Protein AF-A0A4U7DC23-F1 (afdb_monomer)

Sequence (119 aa):
KPRDAYLPREVEGDLHRYVRSEDVGRHEPIVDLSESGVRAVVKRTAERAAEATGDEDFRHVSSHDLRRRFAQRLLVDRQMDPRVVMTVGGWDSFQAIEPYLNSPTPDIVNTAFDEAGFR

Nearest PDB structures (foldseek):
  6emy-assembly1_A  TM=7.579E-01  e=2.125E-02  Enterococcus faecalis
  6en0-assembly1_B  TM=7.099E-01  e=1.989E-01  Enterococcus faecalis
  6en0-assembly1_A  TM=6.324E-01  e=3.268E-01  Enterococcus faecalis

Solvent-accessible surface area (backbone atoms only — not comparable to full-atom values): 7187 Å² total; per-residue (Å²): 130,92,75,74,60,85,73,55,68,68,58,50,52,51,50,55,51,47,39,64,74,69,66,57,51,99,89,50,68,93,70,87,58,54,75,69,50,51,53,51,51,45,43,53,52,20,44,51,48,16,69,75,70,71,42,69,70,35,61,72,49,46,74,65,51,54,53,46,50,52,48,25,43,42,50,63,78,59,61,42,62,62,68,60,52,25,58,43,71,68,43,96,47,70,78,73,49,46,91,50,56,76,84,74,52,72,68,56,51,52,51,54,37,53,76,72,67,60,126

Foldseek 3Di:
DDADADDPPVNVVVLVVQCVVVVADPPHDSDPDDPVRVFVVQQVVLVVVCVVVVPPVSNVDGPVVVLLVLLLCVCPVVVHDVVVVCRNSVPPDPVSSVVSDDDDDPVRVVVVCVVVVND

Secondary structure (DSSP, 8-state):
--------HHHHHHHHHHHHHTT--TTS-SS---HHHHHHHHHHHHHHHHHHH--GGGGG--HHHHHHHHHHIIIIIS---HHHHHHHHT--SHHHHGGGSPPPPHHHHHHHHHHTT--

Structure (mmCIF, N/CA/C/O backbone):
data_AF-A0A4U7DC23-F1
#
_entry.id   AF-A0A4U7DC23-F1
#
loop_
_atom_site.group_PDB
_atom_site.id
_atom_site.type_symbol
_atom_site.label_atom_id
_atom_site.label_alt_id
_atom_site.label_comp_id
_atom_site.label_asym_id
_atom_site.label_entity_id
_atom_site.label_seq_id
_atom_site.pdbx_PDB_ins_code
_atom_site.Cartn_x
_atom_site.Cartn_y
_atom_site.Cartn_z
_atom_site.occupancy
_atom_site.B_iso_or_equiv
_atom_site.auth_seq_id
_atom_site.auth_comp_id
_atom_site.auth_asym_id
_atom_site.auth_atom_id
_atom_site.pdbx_PDB_model_num
ATOM 1 N N . LYS A 1 1 ? -14.758 7.871 -7.775 1.00 57.59 1 LYS A N 1
ATOM 2 C CA . LYS A 1 1 ? -15.331 6.683 -8.457 1.00 57.59 1 LYS A CA 1
ATOM 3 C C . LYS A 1 1 ? -14.901 5.454 -7.657 1.00 57.59 1 LYS A C 1
ATOM 5 O O . LYS A 1 1 ? -13.732 5.441 -7.280 1.00 57.59 1 LYS A O 1
ATOM 10 N N . PRO A 1 2 ? -15.789 4.505 -7.317 1.00 71.50 2 PRO A N 1
ATOM 11 C CA . PRO A 1 2 ? -15.361 3.249 -6.699 1.00 71.50 2 PRO A CA 1
ATOM 12 C C . PRO A 1 2 ? -14.415 2.501 -7.651 1.00 71.50 2 PRO A C 1
ATOM 14 O O . PRO A 1 2 ? -14.531 2.650 -8.870 1.00 71.50 2 PRO A O 1
ATOM 17 N N . ARG A 1 3 ? -13.449 1.773 -7.087 1.00 80.00 3 ARG A N 1
ATOM 18 C CA . ARG A 1 3 ? -12.444 0.992 -7.818 1.00 80.00 3 ARG A CA 1
ATOM 19 C C . ARG A 1 3 ? -12.381 -0.411 -7.237 1.00 80.00 3 ARG A C 1
ATOM 21 O O . ARG A 1 3 ? -12.474 -0.558 -6.018 1.00 80.00 3 ARG A O 1
ATOM 28 N N . ASP A 1 4 ? -12.160 -1.390 -8.100 1.00 85.25 4 ASP A N 1
ATOM 29 C CA . ASP A 1 4 ? -11.970 -2.772 -7.685 1.00 85.25 4 ASP A CA 1
ATOM 30 C C . ASP A 1 4 ? -10.488 -2.997 -7.387 1.00 85.25 4 ASP A C 1
ATOM 32 O O . ASP A 1 4 ? -9.625 -2.875 -8.259 1.00 85.25 4 ASP A O 1
ATOM 36 N N .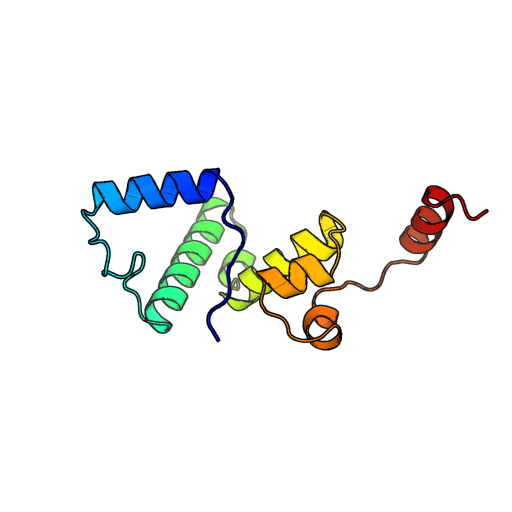 ALA A 1 5 ? -10.185 -3.278 -6.123 1.00 84.94 5 ALA A N 1
ATOM 37 C CA . ALA A 1 5 ? -8.847 -3.662 -5.707 1.00 84.94 5 ALA A CA 1
ATOM 38 C C . ALA A 1 5 ? -8.682 -5.180 -5.828 1.00 84.94 5 ALA A C 1
ATOM 40 O O . ALA A 1 5 ? -9.612 -5.942 -5.565 1.00 84.94 5 ALA A O 1
ATOM 41 N N . TYR A 1 6 ? -7.478 -5.629 -6.178 1.00 87.38 6 TYR A N 1
ATOM 42 C CA . TYR A 1 6 ? -7.140 -7.043 -6.083 1.00 87.38 6 TYR A CA 1
ATOM 43 C C . TYR A 1 6 ? -7.113 -7.467 -4.611 1.00 87.38 6 TYR A C 1
ATOM 45 O O . TYR A 1 6 ? -6.389 -6.871 -3.810 1.00 87.38 6 TYR A O 1
ATOM 53 N N . LEU A 1 7 ? -7.871 -8.509 -4.273 1.00 90.12 7 LEU A N 1
ATOM 54 C CA . LEU A 1 7 ? -7.909 -9.096 -2.940 1.00 90.12 7 LEU A CA 1
ATOM 55 C C . LEU A 1 7 ? -7.149 -10.431 -2.956 1.00 90.12 7 LEU A C 1
ATOM 57 O O . LEU A 1 7 ? -7.620 -11.393 -3.563 1.00 90.12 7 LEU A O 1
ATOM 61 N N . PRO A 1 8 ? -5.961 -10.520 -2.330 1.00 91.62 8 PRO A N 1
ATOM 62 C CA . PRO A 1 8 ? -5.261 -11.792 -2.199 1.00 91.62 8 PRO A CA 1
ATOM 63 C C . PRO A 1 8 ? -6.111 -12.808 -1.430 1.00 91.62 8 PRO A C 1
ATOM 65 O O . PRO A 1 8 ? -6.748 -12.448 -0.442 1.00 91.62 8 PRO A O 1
ATOM 68 N N . ARG A 1 9 ? -6.060 -14.087 -1.829 1.00 94.50 9 ARG A N 1
ATOM 69 C CA . ARG A 1 9 ? -6.870 -15.159 -1.216 1.00 94.50 9 ARG A CA 1
ATOM 70 C C . ARG A 1 9 ? -6.713 -15.275 0.301 1.00 94.50 9 ARG A C 1
ATOM 72 O O . ARG A 1 9 ? -7.670 -15.601 0.990 1.00 94.50 9 ARG A O 1
ATOM 79 N N . GLU A 1 10 ? -5.515 -15.024 0.821 1.00 94.75 10 GLU A N 1
ATOM 80 C CA . GLU A 1 10 ? -5.269 -15.048 2.269 1.00 94.75 10 GLU A CA 1
ATOM 81 C C . GLU A 1 10 ? -6.053 -13.937 2.980 1.00 94.75 10 GLU A C 1
ATOM 83 O O . GLU A 1 10 ? -6.770 -14.206 3.938 1.00 94.75 10 GLU A O 1
ATOM 88 N N . VAL A 1 11 ? -6.017 -12.715 2.436 1.00 93.81 11 VAL A N 1
ATOM 89 C CA . VAL A 1 11 ? -6.765 -11.569 2.974 1.00 93.81 11 VAL A CA 1
ATOM 90 C C . VAL A 1 11 ? -8.272 -11.783 2.829 1.00 93.81 11 VAL A C 1
ATOM 92 O O . VAL A 1 11 ? -9.022 -11.475 3.747 1.00 93.81 11 VAL A O 1
ATOM 95 N N . GLU A 1 12 ? -8.731 -12.343 1.708 1.00 95.19 12 GLU A N 1
ATOM 96 C CA . GLU A 1 12 ? -10.133 -12.744 1.528 1.00 95.19 12 GLU A CA 1
ATOM 97 C C . GLU A 1 12 ? -10.582 -13.724 2.622 1.00 95.19 12 GLU A C 1
ATOM 99 O O . GLU A 1 12 ? -11.635 -13.540 3.237 1.00 95.19 12 GLU A O 1
ATOM 104 N N . GLY A 1 13 ? -9.758 -14.735 2.910 1.00 96.31 13 GLY A N 1
ATOM 105 C CA . GLY A 1 13 ? -10.006 -15.696 3.980 1.00 96.31 13 GLY A CA 1
ATOM 106 C C . GLY A 1 13 ? -10.095 -15.042 5.360 1.00 96.31 13 GLY A C 1
ATOM 107 O O . GLY A 1 13 ? -11.009 -15.357 6.129 1.00 96.31 13 GLY A O 1
ATOM 108 N N . ASP A 1 14 ? -9.192 -14.110 5.660 1.00 95.81 14 ASP A N 1
ATOM 109 C CA . ASP A 1 14 ? -9.183 -13.372 6.925 1.00 95.81 14 ASP A CA 1
ATOM 110 C C . ASP A 1 14 ? -10.404 -12.453 7.063 1.00 95.81 14 ASP A C 1
ATOM 112 O O . ASP A 1 14 ? -11.047 -12.444 8.114 1.00 95.81 14 ASP A O 1
ATOM 116 N N . LEU A 1 15 ? -10.794 -11.750 5.993 1.00 94.62 15 LEU A N 1
ATOM 117 C CA . LEU A 1 15 ? -12.000 -10.917 5.980 1.00 94.62 15 LEU A CA 1
ATOM 118 C C . LEU A 1 15 ? -13.261 -11.754 6.186 1.00 94.62 15 LEU A C 1
ATOM 120 O O . LEU A 1 15 ? -14.121 -11.380 6.979 1.00 94.62 15 LEU A O 1
ATOM 124 N N . HIS A 1 16 ? -13.373 -12.911 5.529 1.00 94.69 16 HIS A N 1
ATOM 125 C CA . HIS A 1 16 ? -14.504 -13.811 5.744 1.00 94.69 16 HIS A CA 1
ATOM 126 C C . HIS A 1 16 ? -14.565 -14.350 7.170 1.00 94.69 16 HIS A C 1
ATOM 128 O O . HIS A 1 16 ? -15.659 -14.505 7.714 1.00 94.69 16 HIS A O 1
ATOM 134 N N . ARG A 1 17 ? -13.413 -14.648 7.777 1.00 96.31 17 ARG A N 1
ATOM 135 C CA . ARG A 1 17 ? -13.355 -15.066 9.179 1.00 96.31 17 ARG A CA 1
ATOM 136 C C . ARG A 1 17 ? -13.829 -13.945 10.100 1.00 96.31 17 ARG A C 1
ATOM 138 O O . ARG A 1 17 ? -14.662 -14.215 10.955 1.00 96.31 17 ARG A O 1
ATOM 145 N N . TYR A 1 18 ? -13.341 -12.726 9.885 1.00 95.12 18 TYR A N 1
ATOM 146 C CA . TYR A 1 18 ? -13.703 -11.549 10.671 1.00 95.12 18 TYR A CA 1
ATOM 147 C C . TYR A 1 18 ? -15.194 -11.207 10.558 1.00 95.12 18 TYR A C 1
ATOM 149 O O . TYR A 1 18 ? -15.881 -11.102 11.566 1.00 95.12 18 TYR A O 1
ATOM 157 N N . VAL A 1 19 ? -15.732 -11.135 9.335 1.00 96.56 19 VAL A N 1
ATOM 158 C CA . VAL A 1 19 ? -17.163 -10.865 9.094 1.00 96.56 19 VAL A CA 1
ATOM 159 C C . VAL A 1 19 ? -18.052 -11.877 9.817 1.00 96.56 19 VAL A C 1
ATOM 161 O O . VAL A 1 19 ? -19.085 -11.508 10.360 1.00 96.56 19 VAL A O 1
ATOM 164 N N . ARG A 1 20 ? -17.648 -13.154 9.851 1.00 95.25 20 ARG A N 1
ATOM 165 C CA . ARG A 1 20 ? -18.386 -14.197 10.575 1.00 95.25 20 ARG A CA 1
ATOM 166 C C . ARG A 1 20 ? -18.230 -14.103 12.091 1.00 95.25 20 ARG A C 1
ATOM 168 O O . ARG A 1 20 ? -19.186 -14.421 12.785 1.00 95.25 20 ARG A O 1
ATOM 175 N N . SER A 1 21 ? -17.045 -13.759 12.605 1.00 96.62 21 SER A N 1
ATOM 176 C CA . SER A 1 21 ? -16.809 -13.695 14.055 1.00 96.62 21 SER A CA 1
ATOM 177 C C . SER A 1 21 ? -17.486 -12.493 14.699 1.00 96.62 21 SER A C 1
ATOM 179 O O . SER A 1 21 ? -17.999 -12.619 15.805 1.00 96.62 21 SER A O 1
ATOM 181 N N . GLU A 1 22 ? -17.518 -11.367 13.989 1.00 95.31 22 GLU A N 1
ATOM 182 C CA . GLU A 1 22 ? -18.116 -10.116 14.460 1.00 95.31 22 GLU A CA 1
ATOM 183 C C . GLU A 1 22 ? -19.570 -9.925 13.993 1.00 95.31 22 GLU A C 1
ATOM 185 O O . GLU A 1 22 ? -20.135 -8.861 14.213 1.00 95.31 22 GLU A O 1
ATOM 190 N N . ASP A 1 23 ? -20.168 -10.934 13.342 1.00 95.25 23 ASP A N 1
ATOM 191 C CA . ASP A 1 23 ? -21.539 -10.911 12.796 1.00 95.25 23 ASP A CA 1
ATOM 192 C C . ASP A 1 23 ? -21.844 -9.665 11.939 1.00 95.25 23 ASP A C 1
ATOM 194 O O . ASP A 1 23 ? -22.917 -9.069 12.013 1.00 95.25 23 ASP A O 1
ATOM 198 N N . VAL A 1 24 ? -20.876 -9.254 11.113 1.00 96.38 24 VAL A N 1
ATOM 199 C CA . VAL A 1 24 ? -20.995 -8.041 10.292 1.00 96.38 24 VAL A CA 1
ATOM 200 C C . VAL A 1 24 ? -22.050 -8.250 9.209 1.00 96.38 24 VAL A C 1
ATOM 202 O O . VAL A 1 24 ? -21.936 -9.140 8.355 1.00 96.38 24 VAL A O 1
ATOM 205 N N . GLY A 1 25 ? -23.065 -7.387 9.200 1.00 94.81 25 GLY A N 1
ATOM 206 C CA . GLY A 1 25 ? -24.155 -7.443 8.235 1.00 94.81 25 GLY A CA 1
ATOM 207 C C . GLY A 1 25 ? -23.708 -7.185 6.789 1.00 94.81 25 GLY A C 1
ATOM 208 O O . GLY A 1 25 ? -22.746 -6.476 6.510 1.00 94.81 25 GLY A O 1
ATOM 209 N N . ARG A 1 26 ? -24.475 -7.691 5.810 1.00 91.56 26 ARG A N 1
ATOM 210 C CA . ARG A 1 26 ? -24.203 -7.513 4.360 1.00 91.56 26 ARG A CA 1
ATOM 211 C C . ARG A 1 26 ? -24.036 -6.046 3.931 1.00 91.56 26 ARG A C 1
ATOM 213 O O . ARG A 1 26 ? -23.373 -5.776 2.931 1.00 91.56 26 ARG A O 1
ATOM 220 N N . HIS A 1 27 ? -24.702 -5.130 4.626 1.00 93.94 27 HIS A N 1
ATOM 221 C CA . HIS A 1 27 ? -24.709 -3.699 4.320 1.00 93.94 27 HIS A CA 1
ATOM 222 C C . HIS A 1 27 ? -23.927 -2.870 5.345 1.00 93.94 27 HIS A C 1
ATOM 224 O O . HIS A 1 27 ? -23.942 -1.643 5.267 1.00 93.94 27 HIS A O 1
ATOM 230 N N . GLU A 1 28 ? -23.252 -3.529 6.284 1.00 94.81 28 GLU A N 1
ATOM 231 C CA . GLU A 1 28 ? -22.433 -2.882 7.298 1.00 94.81 28 GLU A CA 1
ATOM 232 C C . GLU A 1 28 ? -20.981 -2.764 6.818 1.00 94.81 28 GLU A C 1
ATOM 234 O O . GLU A 1 28 ? -20.487 -3.615 6.067 1.00 94.81 28 GLU A O 1
ATOM 239 N N . PRO A 1 29 ? -20.278 -1.691 7.206 1.00 93.06 29 PRO A N 1
ATOM 240 C CA . PRO A 1 29 ? -18.867 -1.554 6.894 1.00 93.06 29 PRO A CA 1
ATOM 241 C C . PRO A 1 29 ? -18.056 -2.638 7.615 1.00 93.06 29 PRO A C 1
ATOM 243 O O . PRO A 1 29 ? -18.113 -2.763 8.831 1.00 93.06 29 PRO A O 1
ATOM 246 N N . ILE A 1 30 ? -17.226 -3.374 6.867 1.00 93.19 30 ILE A N 1
ATOM 247 C CA . ILE A 1 30 ? -16.305 -4.368 7.451 1.00 93.19 30 ILE A CA 1
ATOM 248 C C . ILE A 1 30 ? -15.303 -3.699 8.404 1.00 93.19 30 ILE A C 1
ATOM 250 O O . ILE A 1 30 ? -14.880 -4.290 9.386 1.00 93.19 30 ILE A O 1
ATOM 254 N N . VAL A 1 31 ? -14.909 -2.457 8.123 1.00 91.06 31 VAL A N 1
ATOM 255 C CA . VAL A 1 31 ? -14.069 -1.658 9.018 1.00 91.06 31 VAL A CA 1
ATOM 256 C C . VAL A 1 31 ? -14.824 -0.376 9.331 1.00 91.06 31 VAL A C 1
ATOM 258 O O . VAL A 1 31 ? -14.791 0.569 8.542 1.00 91.06 31 VAL A O 1
ATOM 261 N N . ASP A 1 32 ? -15.503 -0.348 10.476 1.00 93.12 32 ASP A N 1
ATOM 262 C CA . ASP A 1 32 ? -16.222 0.833 10.960 1.00 93.12 32 ASP A CA 1
ATOM 263 C C . ASP A 1 32 ? -15.276 1.794 11.694 1.00 93.12 32 ASP A C 1
ATOM 265 O O . ASP A 1 32 ? -15.288 1.943 12.916 1.00 93.12 32 ASP A O 1
ATOM 269 N N . LEU A 1 33 ? -14.360 2.400 10.938 1.00 94.38 33 LEU A N 1
ATOM 270 C CA . LEU A 1 33 ? -13.431 3.399 11.452 1.00 94.38 33 LEU A CA 1
ATOM 271 C C . LEU A 1 33 ? -13.484 4.661 10.601 1.00 94.38 33 LEU A C 1
ATOM 273 O O . LEU A 1 33 ? -13.452 4.616 9.371 1.00 94.38 33 LEU A O 1
ATOM 277 N N . SER A 1 34 ? -13.454 5.808 11.276 1.00 95.69 34 SER A N 1
ATOM 278 C CA . SER A 1 34 ? -13.149 7.079 10.628 1.00 95.69 34 SER A CA 1
ATOM 279 C C . SER A 1 34 ? -11.713 7.089 10.090 1.00 95.69 34 SER A C 1
ATOM 281 O O . SER A 1 34 ? -10.863 6.284 10.484 1.00 95.69 34 SER A O 1
ATOM 283 N N . GLU A 1 35 ? -11.389 8.073 9.250 1.00 94.06 35 GLU A N 1
ATOM 284 C CA . GLU A 1 35 ? -10.018 8.262 8.764 1.00 94.06 35 GLU A CA 1
ATOM 285 C C . GLU A 1 35 ? -9.008 8.428 9.918 1.00 94.06 35 GLU A C 1
ATOM 287 O O . GLU A 1 35 ? -7.925 7.837 9.900 1.00 94.06 35 GLU A O 1
ATOM 292 N N . SER A 1 36 ? -9.367 9.188 10.959 1.00 96.06 36 SER A N 1
ATOM 293 C CA . SER A 1 36 ? -8.532 9.338 12.155 1.00 96.06 36 SER A CA 1
ATOM 294 C C . SER A 1 36 ? -8.407 8.029 12.939 1.00 96.06 36 SER A C 1
ATOM 296 O O . SER A 1 36 ? -7.329 7.737 13.457 1.00 96.06 36 SER A O 1
ATOM 298 N N . GLY A 1 37 ? -9.461 7.207 1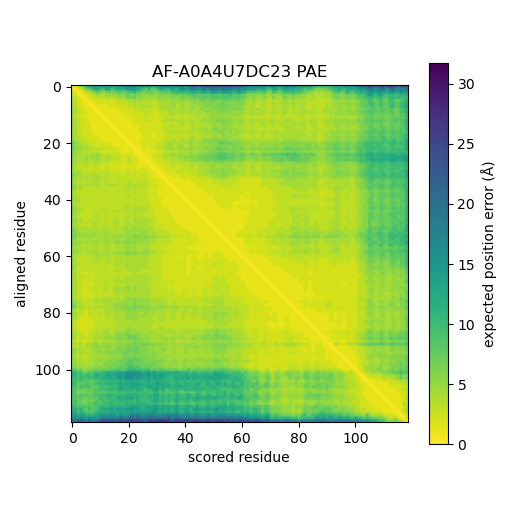2.965 1.00 97.50 37 GLY A N 1
ATOM 299 C CA . GLY A 1 37 ? -9.442 5.864 13.540 1.00 97.50 37 GLY A CA 1
ATOM 300 C C . GLY A 1 37 ? -8.445 4.944 12.835 1.00 97.50 37 GLY A C 1
ATOM 301 O O . GLY A 1 37 ? -7.614 4.320 13.495 1.00 97.50 37 GLY A O 1
ATOM 302 N N . VAL A 1 38 ? -8.449 4.926 11.498 1.00 95.50 38 VAL A N 1
ATOM 303 C CA . VAL A 1 38 ? -7.476 4.158 10.702 1.00 95.50 38 VAL A CA 1
ATOM 304 C C . VAL A 1 38 ? -6.048 4.635 10.975 1.00 95.50 38 VAL A C 1
ATOM 306 O O . VAL A 1 38 ? -5.167 3.818 11.241 1.00 95.50 38 VAL A O 1
ATOM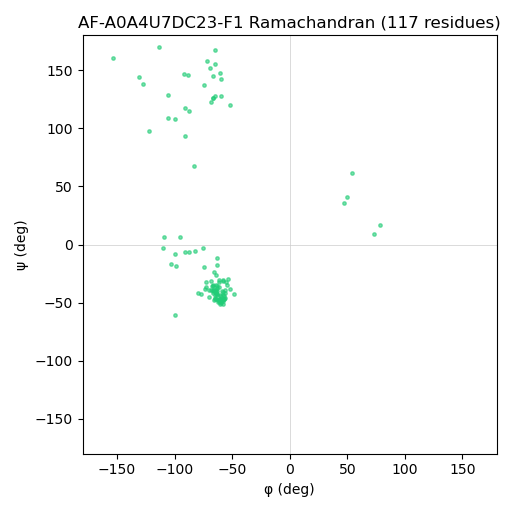 309 N N . ARG A 1 39 ? -5.808 5.954 10.977 1.00 95.44 39 ARG A N 1
ATOM 310 C CA . ARG A 1 39 ? -4.485 6.522 11.304 1.00 95.44 39 ARG A CA 1
ATOM 311 C C . ARG A 1 39 ? -4.021 6.106 12.704 1.00 95.44 39 ARG A C 1
ATOM 313 O O . ARG A 1 39 ? -2.858 5.753 12.880 1.00 95.44 39 ARG A O 1
ATOM 320 N N . ALA A 1 40 ? -4.923 6.099 13.685 1.00 97.00 40 ALA A N 1
ATOM 321 C CA . ALA A 1 40 ? -4.615 5.671 15.046 1.00 97.00 40 ALA A CA 1
ATOM 322 C C . ALA A 1 40 ? -4.279 4.173 15.129 1.00 97.00 40 ALA A C 1
ATOM 324 O O . ALA A 1 40 ? -3.366 3.804 15.863 1.00 97.00 40 ALA A O 1
ATOM 325 N N . VAL A 1 41 ? -4.978 3.311 14.379 1.00 97.25 41 VAL A N 1
ATOM 326 C CA . VAL A 1 41 ? -4.636 1.880 14.278 1.00 97.25 41 VAL A CA 1
ATOM 327 C C . VAL A 1 41 ? -3.237 1.705 13.696 1.00 97.25 41 VAL A C 1
ATOM 329 O O . VAL A 1 41 ? -2.431 1.000 14.295 1.00 97.25 41 VAL A O 1
ATOM 332 N N . VAL A 1 42 ? -2.927 2.376 12.580 1.00 97.19 42 VAL A N 1
ATOM 333 C CA . VAL A 1 42 ? -1.596 2.300 11.956 1.00 97.19 42 VAL A CA 1
ATOM 334 C C . VAL A 1 42 ? -0.515 2.728 12.942 1.00 97.19 42 VAL A C 1
ATOM 336 O O . VAL A 1 42 ? 0.447 1.990 13.122 1.00 97.19 42 VAL A O 1
ATOM 339 N N . LYS A 1 43 ? -0.710 3.852 13.644 1.00 97.31 43 LYS A N 1
ATOM 340 C CA . LYS A 1 43 ? 0.238 4.332 14.655 1.00 97.31 43 LYS A CA 1
ATOM 341 C C . LYS A 1 43 ? 0.478 3.303 15.764 1.00 97.31 43 LYS A C 1
ATOM 343 O O . LYS A 1 43 ? 1.623 2.991 16.058 1.00 97.31 43 LYS A O 1
ATOM 348 N N . ARG A 1 44 ? -0.583 2.727 16.341 1.00 97.88 44 ARG A N 1
ATOM 349 C CA . ARG A 1 44 ? -0.439 1.703 17.392 1.00 97.88 44 ARG A CA 1
ATOM 350 C C . ARG A 1 44 ? 0.270 0.449 16.885 1.00 97.88 44 ARG A C 1
ATOM 352 O O . ARG A 1 44 ? 1.072 -0.138 17.601 1.00 97.88 44 ARG A O 1
ATOM 359 N N . THR A 1 45 ? -0.028 0.013 15.664 1.00 98.00 45 THR A N 1
ATOM 360 C CA . THR A 1 45 ? 0.658 -1.133 15.050 1.00 98.00 45 THR A CA 1
ATOM 361 C C . THR A 1 45 ? 2.138 -0.832 14.820 1.00 98.00 45 THR A C 1
ATOM 363 O O . THR A 1 45 ? 2.977 -1.690 15.070 1.00 98.00 45 THR A O 1
ATOM 366 N N . ALA A 1 46 ? 2.456 0.386 14.393 1.00 97.88 46 ALA A N 1
ATOM 367 C CA . ALA A 1 46 ? 3.812 0.865 14.176 1.00 97.88 46 ALA A CA 1
ATOM 368 C C . ALA A 1 46 ? 4.624 0.932 15.488 1.00 97.88 46 ALA A C 1
ATOM 370 O O . ALA A 1 46 ? 5.749 0.443 15.544 1.00 97.88 46 ALA A O 1
ATOM 371 N N . GLU A 1 47 ? 4.022 1.439 16.569 1.00 98.19 47 GLU A N 1
ATOM 372 C CA . GLU A 1 47 ? 4.605 1.433 17.921 1.00 98.19 47 GLU A CA 1
ATOM 373 C C . GLU A 1 47 ? 4.911 0.001 18.392 1.00 98.19 47 GLU A C 1
ATOM 375 O O . GLU A 1 47 ? 6.037 -0.292 18.793 1.00 98.19 47 GLU A O 1
ATOM 380 N N . ARG A 1 48 ? 3.948 -0.919 18.243 1.00 98.31 48 ARG A N 1
ATOM 381 C CA . ARG A 1 48 ? 4.128 -2.338 18.597 1.00 98.31 48 ARG A CA 1
ATOM 382 C C . ARG A 1 48 ? 5.195 -3.032 17.756 1.00 98.31 48 ARG A C 1
ATOM 384 O O . ARG A 1 48 ? 5.884 -3.910 18.263 1.00 98.31 48 ARG A O 1
ATOM 391 N N . ALA A 1 49 ? 5.318 -2.676 16.477 1.00 98.19 49 ALA A N 1
ATOM 392 C CA . ALA A 1 49 ? 6.372 -3.204 15.619 1.00 98.19 49 ALA A CA 1
ATOM 393 C C . ALA A 1 49 ? 7.748 -2.755 16.122 1.00 98.19 49 ALA A C 1
ATOM 395 O O . ALA A 1 49 ? 8.608 -3.607 16.307 1.00 98.19 49 ALA A O 1
ATOM 396 N N . ALA A 1 50 ? 7.911 -1.466 16.443 1.00 98.31 50 ALA A N 1
ATOM 397 C CA . ALA A 1 50 ? 9.156 -0.937 16.998 1.00 98.31 50 ALA A CA 1
ATOM 398 C C . ALA A 1 50 ? 9.558 -1.636 18.304 1.00 98.31 50 ALA A C 1
ATOM 400 O O . ALA A 1 50 ? 10.713 -2.007 18.487 1.00 98.31 50 ALA A O 1
ATOM 401 N N . GLU A 1 51 ? 8.600 -1.863 19.206 1.00 98.19 51 GLU A N 1
ATOM 402 C CA . GLU A 1 51 ? 8.833 -2.605 20.451 1.00 98.19 51 GLU A CA 1
ATOM 403 C C . GLU A 1 51 ? 9.244 -4.062 20.196 1.00 98.19 51 GLU A C 1
ATOM 405 O O . GLU A 1 51 ? 10.153 -4.572 20.849 1.00 98.19 51 GLU A O 1
ATOM 410 N N . ALA A 1 52 ? 8.584 -4.738 19.251 1.00 98.50 52 ALA A N 1
ATOM 411 C CA . ALA A 1 52 ? 8.824 -6.149 18.965 1.00 98.50 52 ALA A CA 1
ATOM 412 C C . ALA A 1 52 ? 10.152 -6.404 18.237 1.00 98.50 52 ALA A C 1
ATOM 414 O O . ALA A 1 52 ? 10.754 -7.462 18.422 1.00 98.50 52 ALA A O 1
ATOM 415 N N . THR A 1 53 ? 10.594 -5.471 17.392 1.00 98.00 53 THR A N 1
ATOM 416 C CA . THR A 1 53 ? 11.822 -5.613 16.595 1.00 98.00 53 THR A CA 1
ATOM 417 C C . THR A 1 53 ? 13.022 -4.890 17.200 1.00 98.00 53 THR A C 1
ATOM 419 O O . THR A 1 53 ? 14.152 -5.197 16.828 1.00 98.00 53 THR A O 1
ATOM 422 N N . GLY A 1 54 ? 12.795 -3.935 18.108 1.00 98.12 54 GLY A N 1
ATOM 423 C CA . GLY A 1 54 ? 13.814 -3.002 18.593 1.00 98.12 54 GLY A CA 1
ATOM 424 C C . GLY A 1 54 ? 14.204 -1.926 17.572 1.00 98.12 54 GLY A C 1
ATOM 425 O O . GLY A 1 54 ? 15.183 -1.217 17.790 1.00 98.12 54 GLY A O 1
ATOM 426 N N . ASP A 1 55 ? 13.472 -1.818 16.460 1.00 98.06 55 ASP A N 1
ATOM 427 C CA . ASP A 1 55 ? 13.745 -0.863 15.387 1.00 98.06 55 ASP A CA 1
ATOM 428 C C . ASP A 1 55 ? 12.828 0.359 15.511 1.00 98.06 55 ASP A C 1
ATOM 430 O O . ASP A 1 55 ? 11.619 0.307 15.273 1.00 98.06 55 ASP A O 1
ATOM 434 N N . GLU A 1 56 ? 13.433 1.470 15.907 1.00 97.81 56 GLU A N 1
ATOM 435 C CA . GLU A 1 56 ? 12.775 2.744 16.171 1.00 97.81 56 GLU A CA 1
ATOM 436 C C . GLU A 1 56 ? 12.156 3.380 14.918 1.00 97.81 56 GLU A C 1
ATOM 438 O O . GLU A 1 56 ? 11.160 4.105 15.032 1.00 97.81 56 GLU A O 1
ATOM 443 N N . ASP A 1 57 ? 12.651 3.045 13.722 1.00 96.88 57 ASP A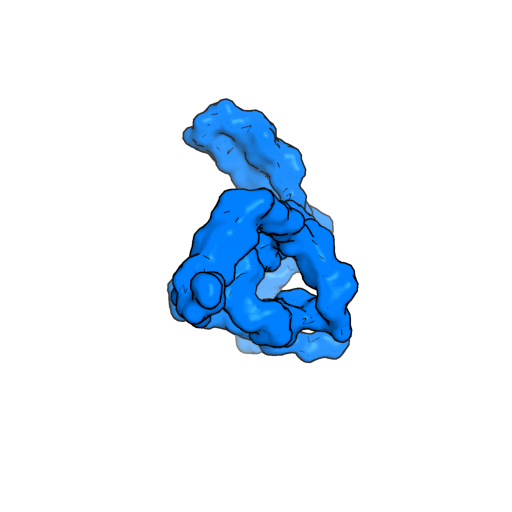 N 1
ATOM 444 C CA . ASP A 1 57 ? 12.151 3.608 12.467 1.00 96.88 57 ASP A CA 1
ATOM 445 C C . ASP A 1 57 ? 10.688 3.226 12.212 1.00 96.88 57 ASP A C 1
ATOM 447 O O . ASP A 1 57 ? 9.937 3.989 11.589 1.00 96.88 57 ASP A O 1
ATOM 451 N N . PHE A 1 58 ? 10.227 2.094 12.762 1.00 97.56 58 PHE A N 1
ATOM 452 C CA . PHE A 1 58 ? 8.822 1.710 12.667 1.00 97.56 58 PHE A CA 1
ATOM 453 C C . PHE A 1 58 ? 7.892 2.774 13.247 1.00 97.56 58 PHE A C 1
ATOM 455 O O . PHE A 1 58 ? 6.811 2.957 12.698 1.00 97.5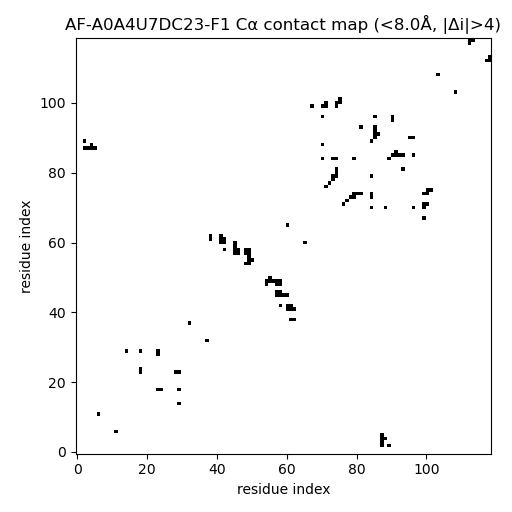6 58 PHE A O 1
ATOM 462 N N . ARG A 1 59 ? 8.293 3.548 14.266 1.00 97.00 59 ARG A N 1
ATOM 463 C CA . ARG A 1 59 ? 7.435 4.594 14.863 1.00 97.00 59 ARG A CA 1
ATOM 464 C C . ARG A 1 59 ? 7.081 5.721 13.891 1.00 97.00 59 ARG A C 1
ATOM 466 O O . ARG A 1 59 ? 6.120 6.453 14.130 1.00 97.00 59 ARG A O 1
ATOM 473 N N . HIS A 1 60 ? 7.826 5.854 12.797 1.00 96.31 60 HIS A N 1
ATOM 474 C CA . HIS A 1 60 ? 7.594 6.858 11.763 1.00 96.31 60 HIS A CA 1
ATOM 475 C C . HIS A 1 60 ? 6.674 6.375 10.634 1.00 96.31 60 HIS A C 1
ATOM 477 O O . HIS A 1 60 ? 6.283 7.179 9.788 1.00 96.31 60 HIS A O 1
ATOM 483 N N . VAL A 1 61 ? 6.283 5.096 10.625 1.00 97.31 61 VAL A N 1
ATOM 484 C CA . VAL A 1 61 ? 5.426 4.529 9.578 1.00 97.31 61 VAL A CA 1
ATOM 485 C C . VAL A 1 61 ? 4.024 5.139 9.619 1.00 97.31 61 VAL A C 1
ATOM 487 O O . VAL A 1 61 ? 3.311 5.078 10.622 1.00 97.31 61 VAL A O 1
ATOM 490 N N . SER A 1 62 ? 3.591 5.668 8.475 1.00 95.94 62 SER A N 1
ATOM 491 C CA . SER A 1 62 ? 2.247 6.199 8.257 1.00 95.94 62 SER A CA 1
ATOM 492 C C . SER A 1 62 ? 1.445 5.379 7.240 1.00 95.94 62 SER A C 1
ATOM 494 O O . SER A 1 62 ? 1.979 4.560 6.489 1.00 95.94 62 SER A O 1
ATOM 496 N N . SER A 1 63 ? 0.140 5.654 7.128 1.00 94.12 63 SER A N 1
ATOM 497 C CA . SER A 1 63 ? -0.705 5.068 6.075 1.00 94.12 63 SER A CA 1
ATOM 498 C C . SER A 1 63 ? -0.193 5.382 4.661 1.00 94.12 63 SER A C 1
ATOM 500 O O . SER A 1 63 ? -0.381 4.585 3.741 1.00 94.12 63 SER A O 1
ATOM 502 N N . HIS A 1 64 ? 0.461 6.534 4.478 1.00 92.81 64 HIS A N 1
ATOM 503 C CA . HIS A 1 64 ? 1.072 6.900 3.203 1.00 92.81 64 HIS A CA 1
ATOM 504 C C . HIS A 1 64 ? 2.2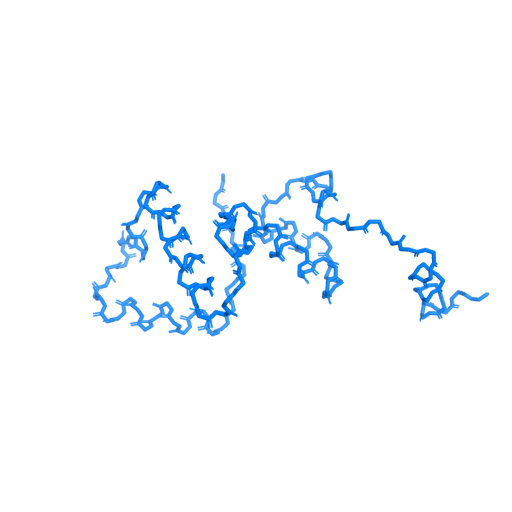78 6.004 2.887 1.00 92.81 64 HIS A C 1
ATOM 506 O O . HIS A 1 64 ? 2.425 5.564 1.747 1.00 92.81 64 HIS A O 1
ATOM 512 N N . ASP A 1 65 ? 3.088 5.660 3.888 1.00 95.50 65 ASP A N 1
ATOM 513 C CA . ASP A 1 65 ? 4.239 4.767 3.713 1.00 95.50 65 ASP A CA 1
ATOM 514 C C . ASP A 1 65 ? 3.802 3.343 3.379 1.00 95.50 65 ASP A C 1
ATOM 516 O O . ASP A 1 65 ? 4.397 2.706 2.512 1.00 95.50 65 ASP A O 1
ATOM 520 N N . LEU A 1 66 ? 2.691 2.874 3.960 1.00 94.94 66 LEU A N 1
ATOM 521 C CA . LEU A 1 66 ? 2.079 1.600 3.569 1.00 94.94 66 LEU A CA 1
ATOM 522 C C . LEU A 1 66 ? 1.667 1.606 2.087 1.00 94.94 66 LEU A C 1
ATOM 524 O O . LEU A 1 66 ? 1.960 0.655 1.356 1.00 94.94 66 LEU A O 1
ATOM 528 N N . ARG A 1 67 ? 1.048 2.695 1.606 1.00 93.00 67 ARG A N 1
ATOM 529 C CA . ARG A 1 67 ? 0.694 2.855 0.183 1.00 93.00 67 ARG A CA 1
ATOM 530 C C . ARG A 1 67 ? 1.937 2.917 -0.710 1.00 93.00 67 ARG A C 1
ATOM 532 O O . ARG A 1 67 ? 1.950 2.289 -1.768 1.00 93.00 67 ARG A O 1
ATOM 539 N N . ARG A 1 68 ? 2.985 3.628 -0.282 1.00 93.56 68 ARG A N 1
ATOM 540 C CA . ARG A 1 68 ? 4.273 3.711 -0.988 1.00 93.56 68 ARG A CA 1
ATOM 541 C C . ARG A 1 68 ? 4.941 2.344 -1.094 1.00 93.56 68 ARG A C 1
ATOM 543 O O . ARG A 1 68 ? 5.339 1.947 -2.187 1.00 93.56 68 ARG A O 1
ATOM 550 N N . ARG A 1 69 ? 5.011 1.596 0.010 1.00 93.69 69 ARG A N 1
ATOM 551 C CA . ARG A 1 69 ? 5.600 0.254 0.047 1.00 93.69 69 ARG A CA 1
ATOM 552 C C . ARG A 1 69 ? 4.822 -0.728 -0.820 1.00 93.69 69 ARG A C 1
ATOM 554 O O . ARG A 1 69 ? 5.453 -1.538 -1.496 1.00 93.69 69 ARG A O 1
ATOM 561 N N . PHE A 1 70 ? 3.489 -0.646 -0.828 1.00 92.56 70 PHE A N 1
ATOM 562 C CA . PHE A 1 70 ? 2.639 -1.426 -1.729 1.00 92.56 70 PHE A CA 1
ATOM 563 C C . PHE A 1 70 ? 2.994 -1.157 -3.197 1.00 92.56 70 PHE A C 1
ATOM 565 O O . PHE A 1 70 ? 3.283 -2.100 -3.929 1.00 92.56 70 PHE A O 1
ATOM 572 N N . ALA A 1 71 ? 3.059 0.114 -3.608 1.00 93.75 71 ALA A N 1
ATOM 573 C CA . ALA A 1 71 ? 3.425 0.489 -4.974 1.00 93.75 71 ALA A CA 1
ATOM 574 C C . ALA A 1 71 ? 4.831 -0.008 -5.350 1.00 93.75 71 ALA A C 1
ATOM 576 O O . ALA A 1 71 ? 4.989 -0.699 -6.354 1.00 93.75 71 ALA A O 1
ATOM 577 N N . GLN A 1 72 ? 5.831 0.270 -4.506 1.00 93.81 72 GLN A N 1
ATOM 578 C CA . GLN A 1 72 ? 7.214 -0.171 -4.710 1.00 93.81 72 GLN A CA 1
ATOM 579 C C . GLN A 1 72 ? 7.329 -1.693 -4.797 1.00 93.81 72 GLN A C 1
ATOM 581 O O . GLN A 1 72 ? 8.044 -2.201 -5.654 1.00 93.81 72 GLN A O 1
ATOM 586 N N . ARG A 1 73 ? 6.584 -2.440 -3.970 1.00 93.00 73 ARG A N 1
ATOM 587 C CA . ARG A 1 73 ? 6.591 -3.908 -4.028 1.00 93.00 73 ARG A CA 1
ATOM 588 C C . ARG A 1 73 ? 6.168 -4.414 -5.393 1.00 93.00 73 ARG A C 1
ATOM 590 O O . ARG A 1 73 ? 6.784 -5.330 -5.919 1.00 93.00 73 ARG A O 1
ATOM 597 N N . LEU A 1 74 ? 5.083 -3.870 -5.932 1.00 93.94 74 LEU A N 1
ATOM 598 C CA . LEU A 1 74 ? 4.524 -4.368 -7.182 1.00 93.94 74 LEU A CA 1
ATOM 599 C C . LEU A 1 74 ? 5.337 -3.890 -8.388 1.00 93.94 74 LEU A C 1
ATOM 601 O O . LEU A 1 74 ? 5.615 -4.688 -9.276 1.00 93.94 74 LEU A O 1
ATOM 605 N N . LEU A 1 75 ? 5.747 -2.621 -8.397 1.00 93.56 75 LEU A N 1
ATOM 606 C CA . LEU A 1 75 ? 6.445 -2.006 -9.528 1.00 93.56 75 LEU A CA 1
ATOM 607 C C . LEU A 1 75 ? 7.932 -2.366 -9.583 1.00 93.56 75 LEU A C 1
ATOM 609 O O . LEU A 1 75 ? 8.448 -2.626 -10.662 1.00 93.56 75 LEU A O 1
ATOM 613 N N . VAL A 1 76 ? 8.618 -2.371 -8.439 1.00 90.62 76 VAL A N 1
ATOM 614 C CA . VAL A 1 76 ? 10.076 -2.552 -8.370 1.00 90.62 76 VAL A CA 1
ATOM 615 C C . VAL A 1 76 ? 10.408 -3.996 -8.015 1.00 90.62 76 VAL A C 1
ATOM 617 O O . VAL A 1 76 ? 11.005 -4.694 -8.826 1.00 90.62 76 VAL A O 1
ATOM 620 N N . ASP A 1 77 ? 9.958 -4.485 -6.852 1.00 90.88 77 ASP A N 1
ATOM 621 C CA . ASP A 1 77 ? 10.353 -5.823 -6.375 1.00 90.88 77 ASP A CA 1
ATOM 622 C C . ASP A 1 77 ? 9.758 -6.955 -7.233 1.00 90.88 77 ASP A C 1
ATOM 624 O O . ASP A 1 77 ? 10.332 -8.037 -7.330 1.00 90.88 77 ASP A O 1
ATOM 628 N N . ARG A 1 78 ? 8.560 -6.745 -7.798 1.00 92.12 78 ARG A N 1
ATOM 629 C CA . ARG A 1 78 ? 7.828 -7.744 -8.600 1.00 92.12 78 ARG A CA 1
ATOM 630 C C . ARG A 1 78 ? 7.748 -7.414 -10.084 1.00 92.12 78 ARG A C 1
ATOM 632 O O . ARG A 1 78 ? 7.191 -8.229 -10.814 1.00 92.12 78 ARG A O 1
ATOM 639 N N . GLN A 1 79 ? 8.270 -6.259 -10.504 1.00 90.88 79 GLN A N 1
ATOM 640 C CA . GLN A 1 79 ? 8.312 -5.824 -11.905 1.00 90.88 79 GLN A CA 1
ATOM 641 C C . GLN A 1 79 ? 6.968 -5.991 -12.642 1.00 90.88 79 GLN A C 1
ATOM 643 O O . GLN A 1 79 ? 6.917 -6.354 -13.815 1.00 90.88 79 GLN A O 1
ATOM 648 N N . MET A 1 80 ? 5.849 -5.772 -11.944 1.00 94.25 80 MET A N 1
ATOM 649 C CA . MET A 1 80 ? 4.522 -5.896 -12.542 1.00 94.25 80 MET A CA 1
ATOM 650 C C . MET A 1 80 ? 4.272 -4.776 -13.548 1.00 94.25 80 MET A C 1
ATOM 652 O O . MET A 1 80 ? 4.756 -3.658 -13.372 1.00 94.25 80 MET A O 1
ATOM 656 N N . ASP A 1 81 ? 3.434 -5.057 -14.552 1.00 94.12 81 ASP A N 1
ATOM 657 C CA . ASP A 1 81 ? 2.990 -4.050 -15.517 1.00 94.12 81 ASP A CA 1
ATOM 658 C C . ASP A 1 81 ? 2.426 -2.817 -14.774 1.00 94.12 81 ASP A C 1
ATOM 660 O O . ASP A 1 81 ? 1.437 -2.938 -14.031 1.00 94.12 81 ASP A O 1
ATOM 664 N N . PRO A 1 82 ? 3.011 -1.620 -14.975 1.00 94.69 82 PRO A N 1
ATOM 665 C CA . PRO A 1 82 ? 2.562 -0.408 -14.309 1.00 94.69 82 PRO A CA 1
ATOM 666 C C . PRO A 1 82 ? 1.082 -0.094 -14.524 1.00 94.69 82 PRO A C 1
ATOM 668 O O . PRO A 1 82 ? 0.440 0.409 -13.609 1.00 94.69 82 PRO A O 1
ATOM 671 N N . ARG A 1 83 ? 0.498 -0.430 -15.681 1.00 94.69 83 ARG A N 1
ATOM 672 C CA . ARG A 1 83 ? -0.930 -0.206 -15.966 1.00 94.69 83 ARG A CA 1
ATOM 673 C C . ARG A 1 83 ? -1.827 -1.077 -15.089 1.00 94.69 83 ARG A C 1
ATOM 675 O O . ARG A 1 83 ? -2.885 -0.622 -14.644 1.00 94.69 83 ARG A O 1
ATOM 682 N N . VAL A 1 84 ? -1.400 -2.306 -14.795 1.00 93.62 84 VAL A N 1
ATOM 683 C CA . VAL A 1 84 ? -2.104 -3.206 -13.867 1.00 93.62 84 VAL A CA 1
ATOM 684 C C . VAL A 1 84 ? -2.059 -2.629 -12.453 1.00 93.62 84 VAL A C 1
ATOM 686 O O . VAL A 1 84 ? -3.095 -2.511 -11.797 1.00 93.62 84 VAL A O 1
ATOM 689 N N . VAL A 1 85 ? -0.879 -2.192 -12.003 1.00 93.06 85 VAL A N 1
ATOM 690 C CA . VAL A 1 85 ? -0.707 -1.580 -10.676 1.00 93.06 85 VAL A CA 1
ATOM 691 C C . VAL A 1 85 ? -1.490 -0.267 -10.558 1.00 93.06 85 VAL A C 1
ATOM 693 O O . VAL A 1 85 ? -2.151 -0.043 -9.545 1.00 93.06 85 VAL A O 1
ATOM 696 N N . MET A 1 86 ? -1.484 0.570 -11.600 1.00 93.06 86 MET A N 1
ATOM 697 C CA . MET A 1 86 ? -2.280 1.799 -11.702 1.00 93.06 86 MET A CA 1
ATOM 698 C C . MET A 1 86 ? -3.775 1.534 -11.547 1.00 93.06 86 MET A C 1
ATOM 700 O O . MET A 1 86 ? -4.430 2.210 -10.755 1.00 93.06 86 MET A O 1
ATOM 704 N N . THR A 1 87 ? -4.296 0.521 -12.242 1.00 91.94 87 THR A N 1
ATOM 705 C CA . THR A 1 87 ? -5.714 0.137 -12.175 1.00 91.94 87 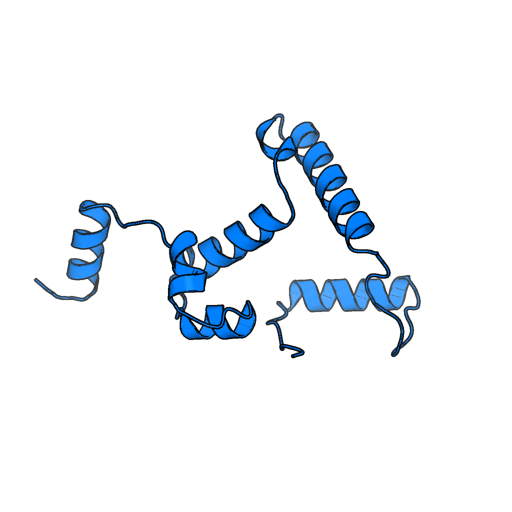THR A CA 1
ATOM 706 C C . THR A 1 87 ? -6.107 -0.272 -10.755 1.00 91.94 87 THR A C 1
ATOM 708 O O . THR A 1 87 ? -7.071 0.255 -10.203 1.00 91.94 87 THR A O 1
ATOM 711 N N . VAL A 1 88 ? -5.317 -1.149 -10.125 1.00 90.50 88 VAL A N 1
ATOM 712 C CA . VAL A 1 88 ? -5.599 -1.662 -8.773 1.00 90.50 88 VAL A CA 1
ATOM 713 C C . VAL A 1 88 ? -5.414 -0.588 -7.698 1.00 90.50 88 VAL A C 1
ATOM 715 O O . VAL A 1 88 ? -6.240 -0.440 -6.797 1.00 90.50 88 VAL A O 1
ATOM 718 N N . GLY A 1 89 ? -4.331 0.184 -7.765 1.00 88.31 89 GLY A N 1
ATOM 719 C CA . GLY A 1 89 ? -4.033 1.216 -6.773 1.00 88.31 89 GLY A CA 1
ATOM 720 C C . GLY A 1 89 ? -4.764 2.539 -7.002 1.00 88.31 89 GLY A C 1
ATOM 721 O O . GLY A 1 89 ? -4.675 3.429 -6.149 1.00 88.31 89 GLY A O 1
ATOM 722 N N . GLY A 1 90 ? -5.491 2.654 -8.119 1.00 90.56 90 GLY A N 1
ATOM 723 C CA . GLY A 1 90 ? -6.210 3.828 -8.609 1.00 90.56 90 GLY A CA 1
ATOM 724 C C . GLY A 1 90 ? -5.321 5.057 -8.725 1.00 90.56 90 GLY A C 1
ATOM 725 O O . GLY A 1 90 ? -5.538 6.041 -8.020 1.00 90.56 90 GLY A O 1
ATOM 726 N N . TRP A 1 91 ? -4.301 4.943 -9.571 1.00 92.88 91 TRP A N 1
ATOM 727 C CA . TRP A 1 91 ? -3.499 6.058 -10.060 1.00 92.88 91 TRP A CA 1
ATOM 728 C C . TRP A 1 91 ? -3.890 6.350 -11.506 1.00 92.88 91 TRP A C 1
ATOM 730 O O . TRP A 1 91 ? -3.883 5.449 -12.341 1.00 92.88 91 TRP A O 1
ATOM 740 N N . ASP A 1 92 ? -4.197 7.611 -11.801 1.00 91.56 92 ASP A N 1
ATOM 741 C CA . ASP A 1 92 ? -4.769 7.998 -13.097 1.00 91.56 92 ASP A CA 1
ATOM 742 C C . ASP A 1 92 ? -3.707 8.305 -14.170 1.00 91.56 92 ASP A C 1
ATOM 744 O O . ASP A 1 92 ? -4.043 8.531 -15.332 1.00 91.56 92 ASP A O 1
ATOM 748 N N . SER A 1 93 ? -2.418 8.324 -13.812 1.00 93.56 93 SER A N 1
ATOM 749 C CA . SER A 1 93 ? -1.327 8.614 -14.749 1.00 93.56 93 SER A CA 1
ATOM 750 C C . SER A 1 93 ? 0.004 7.978 -14.341 1.00 93.56 93 SER A C 1
ATOM 752 O O . SER A 1 93 ? 0.230 7.660 -13.173 1.00 93.56 93 SER A O 1
ATOM 754 N N . PHE A 1 94 ? 0.917 7.846 -15.309 1.00 93.75 94 PHE A N 1
ATOM 755 C CA . PHE A 1 94 ? 2.297 7.422 -15.052 1.00 93.75 94 PHE A CA 1
ATOM 756 C C . PHE A 1 94 ? 3.045 8.402 -14.136 1.00 93.75 94 PHE A C 1
ATOM 758 O O . PHE A 1 94 ? 3.782 7.980 -13.251 1.00 93.75 94 PHE A O 1
ATOM 765 N N . GLN A 1 95 ? 2.786 9.705 -14.272 1.00 93.69 95 GLN A N 1
ATOM 766 C CA . GLN A 1 95 ? 3.365 10.728 -13.396 1.00 93.69 95 GLN A CA 1
ATOM 767 C C . GLN A 1 95 ? 2.952 10.532 -11.927 1.00 93.69 95 GLN A C 1
ATOM 769 O O . GLN A 1 95 ? 3.713 10.835 -11.015 1.00 93.69 95 GLN A O 1
ATOM 774 N N . ALA A 1 96 ? 1.761 9.979 -11.672 1.00 92.56 96 ALA A N 1
ATOM 775 C CA . ALA A 1 96 ? 1.294 9.712 -10.314 1.00 92.56 96 ALA A CA 1
ATOM 776 C C . ALA A 1 96 ? 1.986 8.507 -9.647 1.00 92.56 96 AL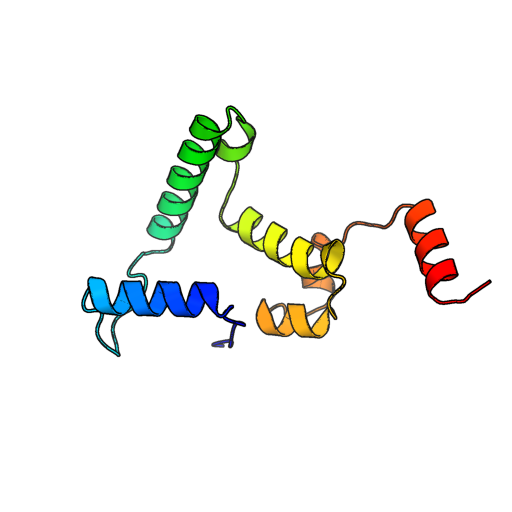A A C 1
ATOM 778 O O . ALA A 1 96 ? 1.938 8.391 -8.421 1.00 92.56 96 ALA A O 1
ATOM 779 N N . ILE A 1 97 ? 2.608 7.612 -10.426 1.00 93.38 97 ILE A N 1
ATOM 780 C CA . ILE A 1 97 ? 3.362 6.458 -9.904 1.00 93.38 97 ILE A CA 1
ATOM 781 C C . ILE A 1 97 ? 4.878 6.655 -9.943 1.00 93.38 97 ILE A C 1
ATOM 783 O O . ILE A 1 97 ? 5.590 5.939 -9.244 1.00 93.38 97 ILE A O 1
ATOM 787 N N . GLU A 1 98 ? 5.365 7.631 -10.712 1.00 91.94 98 GLU A N 1
ATOM 788 C CA . GLU A 1 98 ? 6.784 7.981 -10.825 1.00 91.94 98 GLU A CA 1
ATOM 789 C C . GLU A 1 98 ? 7.493 8.123 -9.462 1.00 91.94 98 GLU A C 1
ATOM 791 O O . GLU A 1 98 ? 8.556 7.526 -9.311 1.00 91.94 98 GLU A O 1
ATOM 796 N N . PRO A 1 99 ? 6.914 8.753 -8.413 1.00 91.25 99 PRO A N 1
ATOM 797 C CA . PRO A 1 99 ? 7.571 8.856 -7.101 1.00 91.25 99 PRO A CA 1
ATOM 798 C C . PRO A 1 99 ? 7.834 7.515 -6.388 1.00 91.25 99 PRO A C 1
ATOM 800 O O . PRO A 1 99 ? 8.516 7.474 -5.358 1.00 91.25 99 PRO A O 1
ATOM 803 N N . TYR A 1 100 ? 7.251 6.420 -6.880 1.00 89.25 100 TYR A N 1
ATOM 804 C CA . TYR A 1 100 ? 7.455 5.067 -6.364 1.00 89.25 100 TYR A CA 1
ATOM 805 C C . TYR A 1 100 ? 8.461 4.261 -7.187 1.00 89.25 100 TYR A C 1
ATOM 807 O O . TYR A 1 100 ? 8.837 3.168 -6.765 1.00 89.25 100 TYR A O 1
ATOM 815 N N . LEU A 1 101 ? 8.895 4.779 -8.334 1.00 87.06 101 LEU A N 1
ATOM 816 C CA . LEU A 1 101 ? 9.907 4.166 -9.178 1.00 87.06 101 LEU A CA 1
ATOM 817 C C . LEU A 1 101 ? 11.273 4.703 -8.754 1.00 87.06 101 LEU A C 1
ATOM 819 O O . LEU A 1 101 ? 11.539 5.900 -8.830 1.00 87.06 101 LEU A O 1
ATOM 823 N N . ASN A 1 102 ? 12.146 3.818 -8.280 1.00 79.56 102 ASN A N 1
ATOM 824 C CA . ASN A 1 102 ? 13.533 4.194 -8.039 1.00 79.56 102 ASN A CA 1
ATOM 825 C C . ASN A 1 102 ? 14.248 4.310 -9.386 1.00 79.56 102 ASN A C 1
ATOM 827 O O . ASN A 1 102 ? 14.092 3.434 -10.239 1.00 79.56 102 ASN A O 1
ATOM 831 N N . SER A 1 103 ? 15.069 5.347 -9.561 1.00 83.25 103 SER A N 1
ATOM 832 C CA . SER A 1 103 ? 15.986 5.394 -10.698 1.00 83.25 103 SER A CA 1
ATOM 833 C C . SER A 1 103 ? 16.923 4.183 -10.636 1.00 83.25 103 SER A C 1
ATOM 835 O O . SER A 1 103 ? 17.533 3.956 -9.584 1.00 83.25 103 SER A O 1
ATOM 837 N N . PRO A 1 104 ? 17.048 3.391 -11.715 1.00 83.75 104 PRO A N 1
ATOM 838 C CA . PRO A 1 104 ? 17.949 2.251 -11.721 1.00 83.75 104 PRO A CA 1
ATOM 839 C C . PRO A 1 104 ? 19.401 2.731 -11.647 1.00 83.75 104 PRO A C 1
ATOM 841 O O . PRO A 1 104 ? 19.764 3.765 -12.212 1.00 83.75 104 PRO A O 1
ATOM 844 N N . THR A 1 105 ? 20.247 1.969 -10.956 1.00 87.12 105 THR A N 1
ATOM 845 C CA . THR A 1 105 ? 21.697 2.181 -11.012 1.00 87.12 105 THR A CA 1
ATOM 846 C C . THR A 1 105 ? 22.235 1.741 -12.379 1.00 87.12 105 THR A C 1
ATOM 848 O O . THR A 1 105 ? 21.600 0.912 -13.039 1.00 87.12 105 THR A O 1
ATOM 851 N N . PRO A 1 106 ? 23.411 2.233 -12.814 1.00 91.81 106 PRO A N 1
ATOM 852 C CA . PRO A 1 106 ? 24.030 1.778 -14.061 1.00 91.81 106 PRO A CA 1
ATOM 853 C C . PRO A 1 106 ? 24.158 0.247 -14.168 1.00 91.81 106 PRO A C 1
ATOM 855 O O . PRO A 1 106 ? 23.885 -0.315 -15.224 1.00 91.81 106 PRO A O 1
ATOM 858 N N . ASP A 1 107 ? 24.481 -0.440 -13.067 1.00 90.69 107 ASP A N 1
ATOM 859 C CA . ASP A 1 107 ? 24.602 -1.906 -13.041 1.00 90.69 107 ASP A CA 1
ATOM 860 C C . ASP A 1 107 ? 23.262 -2.617 -13.281 1.00 90.69 107 ASP A C 1
ATOM 862 O O . ASP A 1 107 ? 23.205 -3.617 -14.002 1.00 90.69 107 ASP A O 1
ATOM 866 N N . ILE A 1 108 ? 22.168 -2.081 -12.723 1.00 87.00 108 ILE A N 1
ATOM 867 C CA . ILE A 1 108 ? 20.815 -2.596 -12.973 1.00 87.00 108 ILE A CA 1
ATOM 868 C C . ILE A 1 108 ? 20.434 -2.390 -14.440 1.00 87.00 108 ILE A C 1
ATOM 870 O O . ILE A 1 108 ? 19.840 -3.284 -15.038 1.00 87.00 108 ILE A O 1
ATOM 874 N N . VAL A 1 109 ? 20.793 -1.245 -15.033 1.00 89.94 109 VAL A N 1
ATOM 875 C CA . VAL A 1 109 ? 20.542 -0.986 -16.459 1.00 89.94 109 VAL A CA 1
ATOM 876 C C . VAL A 1 109 ? 21.267 -2.016 -17.323 1.00 89.94 109 VAL A C 1
ATOM 878 O O . VAL A 1 109 ? 20.624 -2.658 -18.146 1.00 89.94 109 VAL A O 1
ATOM 881 N N . ASN A 1 110 ? 22.567 -2.231 -17.109 1.00 91.25 110 ASN A N 1
ATOM 882 C CA . ASN A 1 110 ? 23.338 -3.201 -17.895 1.00 91.25 110 ASN A CA 1
ATOM 883 C C . ASN A 1 110 ? 22.762 -4.618 -17.774 1.00 91.25 110 ASN A C 1
ATOM 885 O O . ASN A 1 110 ? 22.495 -5.260 -18.787 1.00 91.25 110 ASN A O 1
ATOM 889 N N . THR A 1 111 ? 22.478 -5.058 -16.543 1.00 90.19 111 THR A N 1
ATOM 890 C CA . THR A 1 111 ? 21.883 -6.378 -16.277 1.00 90.19 111 THR A CA 1
ATOM 891 C C . THR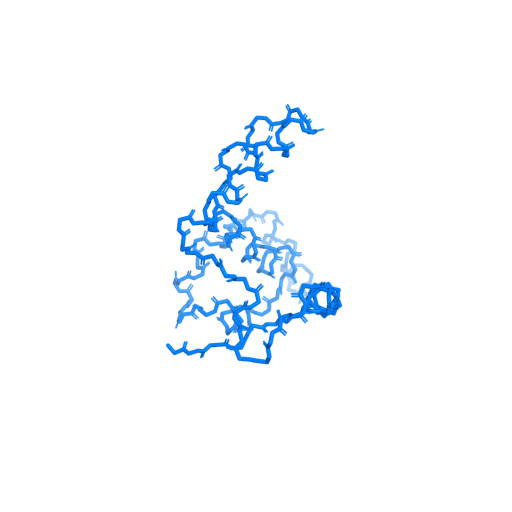 A 1 111 ? 20.553 -6.550 -17.014 1.00 90.19 111 THR A C 1
ATOM 893 O O . THR A 1 111 ? 20.330 -7.574 -17.651 1.00 90.19 111 THR A O 1
ATOM 896 N N . ALA A 1 112 ? 19.685 -5.534 -16.990 1.00 89.31 112 ALA A N 1
ATOM 897 C CA . ALA A 1 112 ? 18.380 -5.603 -17.641 1.00 89.31 112 ALA A CA 1
ATOM 898 C C . ALA A 1 112 ? 18.476 -5.720 -19.175 1.00 89.31 112 ALA A C 1
ATOM 900 O O . ALA A 1 112 ? 17.699 -6.457 -19.783 1.00 89.31 112 ALA A O 1
ATOM 901 N N . PHE A 1 113 ? 19.415 -5.013 -19.814 1.00 92.94 113 PHE A N 1
ATOM 902 C CA . PHE A 1 113 ? 19.627 -5.124 -21.264 1.00 92.94 113 PHE A CA 1
ATOM 903 C C . PHE A 1 113 ? 20.244 -6.476 -21.654 1.00 92.94 113 PHE A C 1
ATOM 905 O O . PHE A 1 113 ? 19.797 -7.080 -22.633 1.00 92.94 113 PHE A O 1
ATOM 912 N N . ASP A 1 114 ? 21.184 -6.988 -20.852 1.00 93.00 114 ASP A N 1
ATOM 913 C CA . ASP A 1 114 ? 21.761 -8.324 -21.029 1.00 93.00 114 ASP A CA 1
ATOM 914 C C . ASP A 1 114 ? 20.691 -9.427 -20.927 1.00 93.00 114 ASP A C 1
ATOM 916 O O . ASP A 1 114 ? 20.620 -10.307 -21.789 1.00 93.00 114 ASP A O 1
ATOM 920 N N . GLU A 1 115 ? 19.826 -9.372 -19.907 1.00 90.88 115 GLU A N 1
ATOM 921 C CA . GLU A 1 115 ? 18.725 -10.329 -19.702 1.00 90.88 115 GLU A CA 1
ATOM 922 C C . GLU A 1 115 ? 17.683 -10.282 -20.826 1.00 90.88 115 GLU A C 1
ATOM 924 O O . GLU A 1 115 ? 17.135 -11.314 -21.219 1.00 90.88 115 GLU A O 1
ATOM 929 N N . ALA A 1 116 ? 17.432 -9.095 -21.382 1.00 90.62 116 ALA A N 1
ATOM 930 C CA . ALA A 1 116 ? 16.529 -8.906 -22.513 1.00 90.62 116 ALA A CA 1
ATOM 931 C C . ALA A 1 116 ? 17.129 -9.361 -23.860 1.00 90.62 116 ALA A C 1
ATOM 933 O O . ALA A 1 116 ? 16.439 -9.328 -24.881 1.00 90.62 116 ALA A O 1
ATOM 934 N N . GLY A 1 117 ? 18.390 -9.807 -23.877 1.00 89.50 117 GLY A N 1
ATOM 935 C CA . GLY A 1 117 ? 19.065 -10.302 -25.076 1.00 89.50 117 GLY A CA 1
ATOM 936 C C . GLY A 1 117 ? 19.566 -9.199 -26.010 1.00 89.50 117 GLY A C 1
ATOM 937 O O . GLY A 1 117 ? 19.870 -9.481 -27.170 1.00 89.50 117 GLY A O 1
ATOM 938 N N . PHE A 1 118 ? 19.667 -7.961 -25.523 1.00 78.25 118 PHE A N 1
ATOM 939 C CA . PHE A 1 118 ? 20.308 -6.862 -26.237 1.00 78.25 118 PHE A CA 1
ATOM 940 C C . PHE A 1 118 ? 21.793 -6.826 -25.850 1.00 78.25 118 PHE A C 1
ATOM 942 O O . PHE A 1 118 ? 22.156 -6.221 -24.846 1.00 78.25 118 PHE A O 1
ATOM 949 N N . ARG A 1 119 ? 22.643 -7.489 -26.641 1.00 60.22 119 ARG A N 1
ATOM 950 C CA . ARG A 1 119 ? 24.104 -7.306 -26.622 1.00 60.22 119 ARG A CA 1
ATOM 951 C C . ARG A 1 119 ? 24.571 -6.540 -27.847 1.00 60.22 119 ARG A C 1
ATOM 953 O O . ARG A 1 119 ? 24.006 -6.797 -28.934 1.00 60.22 119 ARG A O 1
#

Radius of gyration: 18.65 Å; Cα contacts (8 Å, |Δi|>4): 73; chains: 1; bounding box: 49×26×47 Å

pLDDT: mean 92.49, std 6.22, range [57.59, 98.5]

Mean predicted aligned error: 4.88 Å